Protein AF-A0A8B5X5R6-F1 (afdb_monomer_lite)

Structure (mmCIF, N/CA/C/O backbone):
data_AF-A0A8B5X5R6-F1
#
_entry.id   AF-A0A8B5X5R6-F1
#
loop_
_atom_site.group_PDB
_atom_site.id
_atom_site.type_symbol
_atom_site.label_atom_id
_atom_site.label_alt_id
_atom_site.label_comp_id
_atom_site.label_asym_id
_atom_site.label_entity_id
_atom_site.label_seq_id
_atom_site.pdbx_PDB_ins_code
_atom_site.Cartn_x
_atom_site.Cartn_y
_atom_site.Cartn_z
_atom_site.occupancy
_atom_site.B_iso_or_equiv
_atom_site.auth_seq_id
_atom_site.auth_comp_id
_atom_site.auth_asym_id
_atom_site.auth_atom_id
_atom_site.pdbx_PDB_model_num
ATOM 1 N N . MET A 1 1 ? -57.703 -5.832 -1.629 1.00 52.12 1 MET A N 1
ATOM 2 C CA . MET A 1 1 ? -56.421 -6.567 -1.568 1.00 52.12 1 MET A CA 1
ATOM 3 C C . MET A 1 1 ? -55.303 -5.565 -1.837 1.00 52.12 1 MET A C 1
ATOM 5 O O . MET A 1 1 ? -55.211 -5.081 -2.955 1.00 52.12 1 MET A O 1
ATOM 9 N N . LYS A 1 2 ? -54.557 -5.136 -0.808 1.00 46.22 2 LYS A N 1
ATOM 10 C CA . LYS A 1 2 ? -53.435 -4.189 -0.952 1.00 46.22 2 LYS A CA 1
ATOM 11 C C . LYS A 1 2 ? -52.142 -4.989 -1.109 1.00 46.22 2 LYS A C 1
ATOM 13 O O . LYS A 1 2 ? -51.839 -5.808 -0.248 1.00 46.22 2 LYS A O 1
ATOM 18 N N . ALA A 1 3 ? -51.416 -4.751 -2.197 1.00 55.62 3 ALA A N 1
ATOM 19 C CA . ALA A 1 3 ? -50.080 -5.289 -2.403 1.00 55.62 3 ALA A CA 1
ATOM 20 C C . ALA A 1 3 ? -49.113 -4.620 -1.415 1.00 55.62 3 ALA A C 1
ATOM 22 O O . ALA A 1 3 ? -48.919 -3.404 -1.445 1.00 55.62 3 ALA A O 1
ATOM 23 N N . VAL A 1 4 ? -48.546 -5.416 -0.512 1.00 60.12 4 VAL A N 1
ATOM 24 C CA . VAL A 1 4 ? -47.404 -5.024 0.313 1.00 60.12 4 VAL A CA 1
ATOM 25 C C . VAL A 1 4 ? -46.171 -5.175 -0.569 1.00 60.12 4 VAL A C 1
ATOM 27 O O . VAL A 1 4 ? -45.787 -6.291 -0.901 1.00 60.12 4 VAL A O 1
ATOM 30 N N . ASN A 1 5 ? -45.583 -4.056 -0.987 1.00 56.25 5 ASN A N 1
ATOM 31 C CA . ASN A 1 5 ? -44.249 -4.042 -1.579 1.00 56.25 5 ASN A CA 1
ATOM 32 C C . ASN A 1 5 ? -43.221 -4.174 -0.446 1.00 56.25 5 ASN A C 1
ATOM 34 O O . ASN A 1 5 ? -43.151 -3.266 0.388 1.00 56.25 5 ASN A O 1
ATOM 38 N N . PRO A 1 6 ? -42.404 -5.239 -0.388 1.00 58.25 6 PRO A N 1
ATOM 39 C CA . PRO A 1 6 ? -41.205 -5.213 0.427 1.00 58.25 6 PRO A CA 1
ATOM 40 C C . PRO A 1 6 ? -40.169 -4.339 -0.288 1.00 58.25 6 PRO A C 1
ATOM 42 O O . PRO A 1 6 ? -39.594 -4.736 -1.299 1.00 58.25 6 PRO A O 1
ATOM 45 N N . SER A 1 7 ? -39.937 -3.131 0.228 1.00 54.44 7 SER A N 1
ATOM 46 C CA . SER A 1 7 ? -38.731 -2.373 -0.112 1.00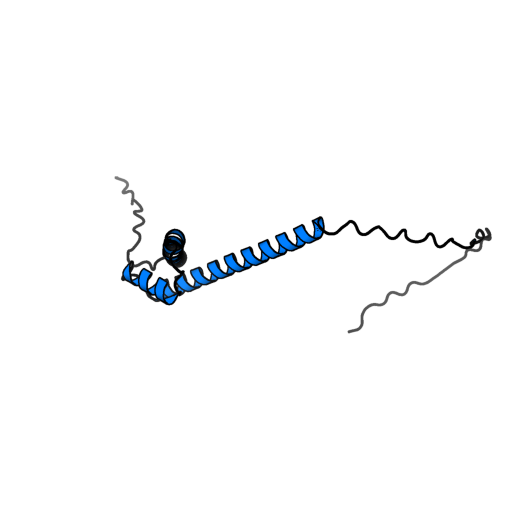 54.44 7 SER A CA 1
ATOM 47 C C . SER A 1 7 ? -37.507 -3.219 0.250 1.00 54.44 7 SER A C 1
ATOM 49 O O . SER A 1 7 ? -37.364 -3.575 1.422 1.00 54.44 7 SER A O 1
ATOM 51 N N . PRO A 1 8 ? -36.590 -3.514 -0.688 1.00 52.44 8 PRO A N 1
ATOM 52 C CA . PRO A 1 8 ? -35.297 -4.070 -0.347 1.00 52.44 8 PRO A CA 1
ATOM 53 C C . PRO A 1 8 ? -34.438 -2.919 0.179 1.00 52.44 8 PRO A C 1
ATOM 55 O O . PRO A 1 8 ? -33.610 -2.350 -0.528 1.00 52.44 8 PRO A O 1
ATOM 58 N N . SER A 1 9 ? -34.640 -2.548 1.442 1.00 50.19 9 SER A N 1
ATOM 59 C CA . SER A 1 9 ? -33.567 -1.925 2.203 1.00 50.19 9 SER A CA 1
ATOM 60 C C . SER A 1 9 ? -32.485 -2.992 2.329 1.00 50.19 9 SER A C 1
ATOM 62 O O . SER A 1 9 ? -32.535 -3.827 3.234 1.00 50.19 9 SER A O 1
ATOM 64 N N . ALA A 1 10 ? -31.560 -3.017 1.368 1.00 55.59 10 ALA A N 1
ATOM 65 C CA . ALA A 1 10 ? -30.287 -3.708 1.474 1.00 55.59 10 ALA A CA 1
ATOM 66 C C . ALA A 1 10 ? -29.530 -3.060 2.639 1.00 55.59 10 ALA A C 1
ATOM 68 O O . ALA A 1 10 ? -28.698 -2.172 2.467 1.00 55.59 10 ALA A O 1
ATOM 69 N N . GLY A 1 11 ? -29.936 -3.431 3.851 1.00 45.47 11 GLY A N 1
ATOM 70 C CA . GLY A 1 11 ? -29.251 -3.089 5.071 1.00 45.47 11 GLY A CA 1
ATOM 71 C C . GLY A 1 11 ? -27.904 -3.765 4.987 1.00 45.47 11 GLY A C 1
ATOM 72 O O . GLY A 1 11 ? -27.823 -4.984 5.120 1.00 45.47 11 GLY A O 1
ATOM 73 N N . TYR A 1 12 ? -26.868 -2.972 4.732 1.00 49.03 12 TYR A N 1
ATOM 74 C CA . TYR A 1 12 ? -25.514 -3.342 5.104 1.00 49.03 12 TYR A CA 1
ATOM 75 C C . TYR A 1 12 ? -25.580 -3.738 6.578 1.00 49.03 12 TYR A C 1
ATOM 77 O O . TYR A 1 12 ? -25.819 -2.887 7.441 1.00 49.03 12 TYR A O 1
ATOM 85 N N . ARG A 1 13 ? -25.487 -5.039 6.865 1.00 56.41 13 ARG A N 1
ATOM 86 C CA . ARG A 1 13 ? -25.419 -5.499 8.244 1.00 56.41 13 ARG A CA 1
ATOM 87 C C . ARG A 1 13 ? -24.081 -5.015 8.772 1.00 56.41 13 ARG A C 1
ATOM 89 O O . ARG A 1 13 ? -23.048 -5.225 8.147 1.00 56.41 13 ARG A O 1
ATOM 96 N N . PHE A 1 14 ? -24.112 -4.345 9.915 1.00 55.09 14 PHE A N 1
ATOM 97 C CA . PHE A 1 14 ? -22.906 -3.882 10.602 1.00 55.09 14 PHE A CA 1
ATOM 98 C C . PHE A 1 14 ? -21.959 -5.047 10.962 1.00 55.09 14 PHE A C 1
ATOM 100 O O . PHE A 1 14 ? -20.789 -4.817 11.248 1.00 55.09 14 PHE A O 1
ATOM 107 N N . ASP A 1 15 ? -22.471 -6.280 10.901 1.00 61.06 15 ASP A N 1
ATOM 108 C CA . ASP A 1 15 ? -21.760 -7.533 11.149 1.00 61.06 15 ASP A CA 1
ATOM 109 C C . ASP A 1 15 ? -21.023 -8.097 9.924 1.00 61.06 15 ASP A C 1
ATOM 111 O O . ASP A 1 15 ? -20.275 -9.067 10.062 1.00 61.06 15 ASP A O 1
ATOM 115 N N . ASP A 1 16 ? -21.218 -7.537 8.724 1.00 71.25 16 ASP A N 1
ATOM 116 C CA . ASP A 1 16 ? -20.496 -8.024 7.552 1.00 71.25 16 ASP A CA 1
ATOM 117 C C . ASP A 1 16 ? -19.021 -7.594 7.638 1.00 71.25 16 ASP A C 1
ATOM 119 O O . ASP A 1 16 ? -18.725 -6.401 7.786 1.00 71.25 16 ASP A O 1
ATOM 123 N N . PRO A 1 17 ? -18.065 -8.540 7.546 1.00 72.19 17 PRO A N 1
ATOM 124 C CA . PRO A 1 17 ? -16.652 -8.202 7.595 1.00 72.19 17 PRO A CA 1
ATOM 125 C C . PRO A 1 17 ? -16.315 -7.242 6.444 1.00 72.19 17 PRO A C 1
ATOM 127 O O . PRO A 1 17 ? -16.804 -7.432 5.325 1.00 72.19 17 PRO A O 1
ATOM 130 N N . PRO A 1 18 ? -15.474 -6.217 6.681 1.00 82.31 18 PRO A N 1
ATOM 131 C CA . PRO A 1 18 ? -15.144 -5.254 5.645 1.00 82.31 18 PRO A CA 1
ATOM 132 C C . PRO A 1 18 ? -14.477 -5.967 4.465 1.00 82.31 18 PRO A C 1
ATOM 134 O O . PRO A 1 18 ? -13.640 -6.854 4.653 1.00 82.31 18 PRO A O 1
ATOM 137 N N . ASP A 1 19 ? -14.854 -5.564 3.248 1.00 89.31 19 ASP A N 1
ATOM 138 C CA . ASP A 1 19 ? -14.239 -6.060 2.016 1.00 89.31 19 ASP A CA 1
ATOM 139 C C . ASP A 1 19 ? -12.710 -5.879 2.109 1.00 89.31 19 ASP A C 1
ATOM 141 O O . ASP A 1 19 ? -12.249 -4.749 2.317 1.00 89.31 19 ASP A O 1
ATOM 145 N N . PRO A 1 20 ? -11.902 -6.944 1.941 1.00 90.44 20 PRO A N 1
ATOM 146 C CA . PRO A 1 20 ? -10.445 -6.843 1.934 1.00 90.44 20 PRO A CA 1
ATOM 147 C C . PRO A 1 20 ? -9.908 -5.766 0.982 1.00 90.44 20 PRO A C 1
ATOM 149 O O . PRO A 1 20 ? -8.891 -5.138 1.273 1.00 90.44 20 PRO A O 1
ATOM 152 N N . LYS A 1 21 ? -10.601 -5.498 -0.132 1.00 92.38 21 LYS A N 1
ATOM 153 C CA . LYS A 1 21 ? -10.229 -4.423 -1.062 1.00 92.38 21 LYS A CA 1
ATOM 154 C C . LYS A 1 21 ? -10.388 -3.039 -0.444 1.00 92.38 21 LYS A C 1
ATOM 156 O O . LYS A 1 21 ? -9.561 -2.169 -0.697 1.00 92.38 21 LYS A O 1
ATOM 161 N N . ARG A 1 22 ? -11.419 -2.837 0.382 1.00 93.12 22 ARG A N 1
ATOM 162 C CA . ARG A 1 22 ? -11.633 -1.581 1.109 1.00 93.12 22 ARG A CA 1
ATOM 163 C C . ARG A 1 22 ? -10.534 -1.358 2.138 1.00 93.12 22 ARG A C 1
ATOM 165 O O . ARG A 1 22 ? -9.970 -0.276 2.191 1.00 93.12 22 ARG A O 1
ATOM 172 N N . VAL A 1 23 ? -10.189 -2.393 2.901 1.00 94.62 23 VAL A N 1
ATOM 173 C CA . VAL A 1 23 ? -9.068 -2.335 3.849 1.00 94.62 23 VAL A CA 1
ATOM 174 C C . VAL A 1 23 ? -7.768 -1.963 3.124 1.00 94.62 23 VAL A C 1
ATOM 176 O O . VAL A 1 23 ? -7.045 -1.073 3.565 1.00 94.62 23 VAL A O 1
ATOM 179 N N . ALA A 1 24 ? -7.481 -2.612 1.990 1.00 95.88 24 ALA A N 1
ATOM 180 C CA . ALA A 1 24 ? -6.292 -2.325 1.192 1.00 95.88 24 ALA A CA 1
ATOM 181 C C . ALA A 1 24 ? -6.273 -0.888 0.645 1.00 95.88 24 ALA A C 1
ATOM 183 O O . ALA A 1 24 ? -5.223 -0.247 0.624 1.00 95.88 24 ALA A O 1
ATOM 184 N N . TYR A 1 25 ? -7.432 -0.383 0.220 1.00 95.44 25 TYR A N 1
ATOM 185 C CA . TYR A 1 25 ? -7.593 0.993 -0.233 1.00 95.44 25 TYR A CA 1
ATOM 186 C C . TYR A 1 25 ? -7.343 2.000 0.895 1.00 95.44 25 TYR A C 1
ATOM 188 O O . TYR A 1 25 ? -6.577 2.940 0.705 1.00 95.44 25 TYR A O 1
ATOM 196 N N . ASP A 1 26 ? -7.900 1.770 2.084 1.00 95.81 26 ASP A N 1
ATOM 197 C CA . ASP A 1 26 ? -7.704 2.663 3.228 1.00 95.81 26 ASP A CA 1
ATOM 198 C C . ASP A 1 26 ? -6.226 2.700 3.667 1.00 95.81 26 ASP A C 1
ATOM 200 O O . ASP A 1 26 ? -5.696 3.773 3.960 1.00 95.81 26 ASP A O 1
ATOM 204 N N . LEU A 1 27 ? -5.522 1.558 3.634 1.00 96.25 27 LEU A N 1
ATOM 205 C CA . LEU A 1 27 ? -4.067 1.503 3.856 1.00 96.25 27 LEU A CA 1
ATOM 206 C C . LEU A 1 27 ? -3.295 2.327 2.817 1.00 96.25 27 LEU A C 1
ATOM 208 O O . LEU A 1 27 ? -2.373 3.066 3.171 1.00 96.25 27 LEU A O 1
ATOM 212 N N . TRP A 1 28 ? -3.686 2.232 1.543 1.00 95.44 28 TRP A N 1
ATOM 213 C CA . TRP A 1 28 ? -3.091 3.033 0.477 1.00 95.44 28 TRP A CA 1
ATOM 214 C C . TRP A 1 28 ? -3.332 4.530 0.690 1.00 95.44 28 TRP A C 1
ATOM 216 O O . TRP A 1 28 ? -2.383 5.300 0.581 1.00 95.44 28 TRP A O 1
ATOM 226 N N . CYS A 1 29 ? -4.545 4.942 1.072 1.00 95.31 29 CYS A N 1
ATOM 227 C CA . CYS A 1 29 ? -4.855 6.339 1.380 1.00 95.31 29 CYS A CA 1
ATOM 228 C C . CYS A 1 29 ? -3.978 6.887 2.510 1.00 95.31 29 CYS A C 1
ATOM 230 O O . CYS A 1 29 ? -3.385 7.949 2.346 1.00 95.31 29 CYS A O 1
ATOM 232 N N . ILE A 1 30 ? -3.822 6.149 3.617 1.00 95.00 30 ILE A N 1
ATOM 233 C CA . ILE A 1 30 ? -2.937 6.563 4.722 1.00 95.00 30 ILE A CA 1
ATOM 234 C C . ILE A 1 30 ? -1.512 6.791 4.205 1.00 95.00 30 ILE A C 1
ATOM 236 O O . ILE A 1 30 ? -0.873 7.796 4.523 1.00 95.00 30 ILE A O 1
ATOM 240 N N . GLN A 1 31 ? -0.999 5.874 3.386 1.00 94.44 31 GLN A N 1
ATOM 241 C CA . GLN A 1 31 ? 0.348 5.995 2.842 1.00 94.44 31 GLN A CA 1
ATOM 242 C C . GLN A 1 31 ? 0.479 7.136 1.817 1.00 94.44 31 GLN A C 1
ATOM 244 O O . GLN A 1 31 ? 1.509 7.818 1.789 1.00 94.44 31 GLN A O 1
ATOM 249 N N . GLU A 1 32 ? -0.548 7.373 1.002 1.00 94.56 32 GLU A N 1
ATOM 250 C CA . GLU A 1 32 ? -0.592 8.459 0.021 1.00 94.56 32 GLU A CA 1
ATOM 251 C C . GLU A 1 32 ? -0.647 9.829 0.696 1.00 94.56 32 GLU A C 1
ATOM 253 O O . GLU A 1 32 ? 0.126 10.714 0.334 1.00 94.56 32 GLU A O 1
ATOM 258 N N . ASP A 1 33 ? -1.462 9.987 1.740 1.00 94.69 33 ASP A N 1
ATOM 259 C CA . ASP A 1 33 ? -1.548 11.221 2.526 1.00 94.69 33 ASP A CA 1
ATOM 260 C C . ASP A 1 33 ? -0.172 11.620 3.072 1.00 94.69 33 ASP A C 1
ATOM 262 O O . ASP A 1 33 ? 0.235 12.785 3.019 1.00 94.69 33 ASP A O 1
ATOM 266 N N . ARG A 1 34 ? 0.604 10.638 3.548 1.00 93.44 34 ARG A N 1
ATOM 267 C CA . ARG A 1 34 ? 1.977 10.873 4.017 1.00 93.44 34 ARG A CA 1
ATOM 268 C C . ARG A 1 34 ? 2.904 11.301 2.890 1.00 93.44 34 ARG A C 1
ATOM 270 O O . ARG A 1 34 ? 3.702 12.217 3.093 1.00 93.44 34 ARG A O 1
ATOM 277 N N . ARG A 1 35 ? 2.796 10.662 1.723 1.00 92.94 35 ARG A N 1
ATOM 278 C CA . ARG A 1 35 ? 3.581 11.013 0.534 1.00 92.94 35 ARG A CA 1
ATOM 279 C C . ARG A 1 35 ? 3.293 12.449 0.102 1.00 92.94 35 ARG A C 1
ATOM 281 O O . ARG A 1 35 ? 4.232 13.216 -0.096 1.00 92.94 35 ARG A O 1
ATOM 288 N N . MET A 1 36 ? 2.017 12.824 0.037 1.00 95.00 36 MET A N 1
ATOM 289 C CA . MET A 1 36 ? 1.574 14.178 -0.304 1.00 95.00 36 MET A CA 1
ATOM 290 C C . MET A 1 36 ? 2.019 15.212 0.736 1.00 95.00 36 MET A C 1
ATOM 292 O O . MET A 1 36 ? 2.357 16.338 0.382 1.00 95.00 36 MET A O 1
ATOM 296 N N . ALA A 1 37 ? 2.106 14.820 2.008 1.00 94.69 37 ALA A N 1
ATOM 297 C CA . ALA A 1 37 ? 2.643 15.652 3.082 1.00 94.69 37 ALA A CA 1
ATOM 298 C C . ALA A 1 37 ? 4.187 15.707 3.134 1.00 94.69 37 ALA A C 1
ATOM 300 O O . ALA A 1 37 ? 4.736 16.286 4.073 1.00 94.69 37 ALA A O 1
ATOM 301 N N . GLY A 1 38 ? 4.902 15.075 2.192 1.00 93.56 38 GLY A N 1
ATOM 302 C CA . GLY A 1 38 ? 6.370 15.019 2.178 1.00 93.56 38 GLY A CA 1
ATOM 303 C C . GLY A 1 38 ? 6.976 14.247 3.356 1.00 93.56 38 GLY A C 1
ATOM 304 O O . GLY A 1 38 ? 8.148 14.424 3.687 1.00 93.56 38 GLY A O 1
ATOM 305 N N . ARG A 1 39 ? 6.180 13.410 4.028 1.00 94.19 39 ARG A N 1
ATOM 306 C CA . ARG A 1 39 ? 6.616 12.614 5.178 1.00 94.19 39 ARG A CA 1
ATOM 307 C C . ARG A 1 39 ? 7.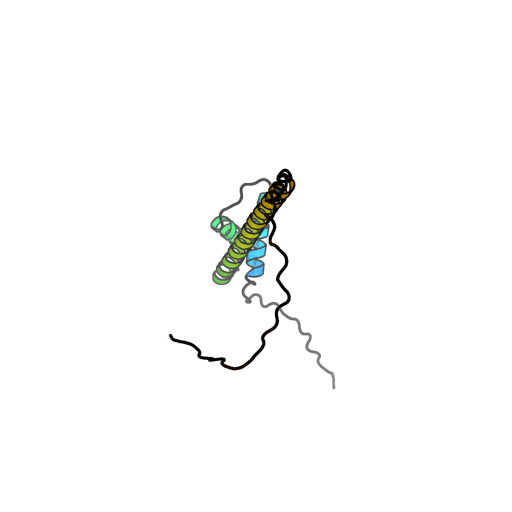193 11.279 4.710 1.00 94.19 39 ARG A C 1
ATOM 309 O O . ARG A 1 39 ? 6.763 10.749 3.685 1.00 94.19 39 ARG A O 1
ATOM 316 N N . PRO A 1 40 ? 8.117 10.680 5.481 1.00 90.62 40 PRO A N 1
ATOM 317 C CA . PRO A 1 40 ? 8.594 9.341 5.179 1.00 90.62 40 PRO A CA 1
ATOM 318 C C . PRO A 1 40 ? 7.434 8.336 5.196 1.00 90.62 40 PRO A C 1
ATOM 320 O O . PRO A 1 40 ? 6.533 8.405 6.052 1.00 90.62 40 PRO A O 1
ATOM 323 N N . LEU A 1 41 ? 7.487 7.405 4.239 1.00 90.94 41 LEU A N 1
ATOM 324 C CA . LEU A 1 41 ? 6.593 6.254 4.173 1.00 90.94 41 LEU A CA 1
ATOM 325 C C . LEU A 1 41 ? 6.787 5.389 5.422 1.00 90.94 41 LEU A C 1
ATOM 327 O O . LEU A 1 41 ? 7.883 5.313 5.980 1.00 90.94 41 LEU A O 1
ATOM 331 N N . GLN A 1 42 ? 5.706 4.770 5.877 1.00 91.62 42 GLN A N 1
ATOM 332 C CA . GLN A 1 42 ? 5.701 3.943 7.077 1.00 91.62 42 GLN A CA 1
ATOM 333 C C . GLN A 1 42 ? 5.799 2.460 6.740 1.00 91.62 42 GLN A C 1
ATOM 335 O O . GLN A 1 42 ? 5.494 2.043 5.624 1.00 91.62 42 GLN A O 1
ATOM 340 N N . SER A 1 43 ? 6.222 1.671 7.729 1.00 94.31 43 SER A N 1
ATOM 341 C CA . SER A 1 43 ? 6.141 0.217 7.642 1.00 94.31 43 SER A CA 1
ATOM 342 C C . SER A 1 43 ? 4.682 -0.242 7.663 1.00 94.31 43 SER A C 1
ATOM 344 O O . SER A 1 43 ? 3.798 0.461 8.163 1.00 94.31 43 SER A O 1
ATOM 346 N N . THR A 1 44 ? 4.430 -1.444 7.152 1.00 95.12 44 THR A N 1
ATOM 347 C CA . THR A 1 44 ? 3.088 -2.034 7.116 1.00 95.12 44 THR A CA 1
ATOM 348 C C . THR A 1 44 ? 2.470 -2.126 8.511 1.00 95.12 44 THR A C 1
ATOM 350 O O . THR A 1 44 ? 1.294 -1.828 8.676 1.00 95.12 44 THR A O 1
ATOM 353 N N . GLU A 1 45 ? 3.254 -2.455 9.538 1.00 95.94 45 GLU A N 1
ATOM 354 C CA . GLU A 1 45 ? 2.784 -2.562 10.926 1.00 95.94 45 GLU A CA 1
ATOM 355 C C . GLU A 1 45 ? 2.278 -1.217 11.457 1.00 95.94 45 GLU A C 1
ATOM 357 O O . GLU A 1 45 ? 1.265 -1.150 12.150 1.00 95.94 45 GLU A O 1
ATOM 362 N N . MET A 1 46 ? 2.966 -0.130 11.103 1.00 96.19 46 MET A N 1
ATOM 363 C CA . MET A 1 46 ? 2.579 1.225 11.492 1.00 96.19 46 MET A CA 1
ATOM 364 C C . MET A 1 46 ? 1.294 1.667 10.791 1.00 96.19 46 MET A C 1
ATOM 366 O O . MET A 1 46 ? 0.431 2.256 11.437 1.00 96.19 46 MET A O 1
ATOM 370 N N . LEU A 1 47 ? 1.141 1.333 9.506 1.00 95.31 47 LEU A N 1
ATOM 371 C CA . LEU A 1 47 ? -0.086 1.598 8.750 1.00 95.31 47 LEU A CA 1
ATOM 372 C C . LEU A 1 47 ? -1.269 0.803 9.310 1.00 95.31 47 LEU A C 1
ATOM 374 O O . LEU A 1 47 ? -2.358 1.347 9.461 1.00 95.31 47 LEU A O 1
ATOM 378 N N . VAL A 1 48 ? -1.052 -0.465 9.673 1.00 96.44 48 VAL A N 1
ATOM 379 C CA . VAL A 1 48 ? -2.069 -1.304 10.320 1.00 96.44 48 VAL A CA 1
ATOM 380 C C . VAL A 1 48 ? -2.464 -0.731 11.675 1.00 96.44 48 VAL A C 1
ATOM 382 O O . VAL A 1 48 ? -3.652 -0.676 11.984 1.00 96.44 48 VAL A O 1
ATOM 385 N N . ARG A 1 49 ? -1.501 -0.258 12.474 1.00 96.69 49 ARG A N 1
ATOM 386 C CA . ARG A 1 49 ? -1.799 0.393 13.754 1.00 96.69 49 ARG A CA 1
ATOM 387 C C . ARG A 1 49 ? -2.629 1.662 13.565 1.00 96.69 49 ARG A C 1
ATOM 389 O O . ARG A 1 49 ? -3.627 1.837 14.250 1.00 96.69 49 ARG A O 1
ATOM 396 N N . GLU A 1 50 ? -2.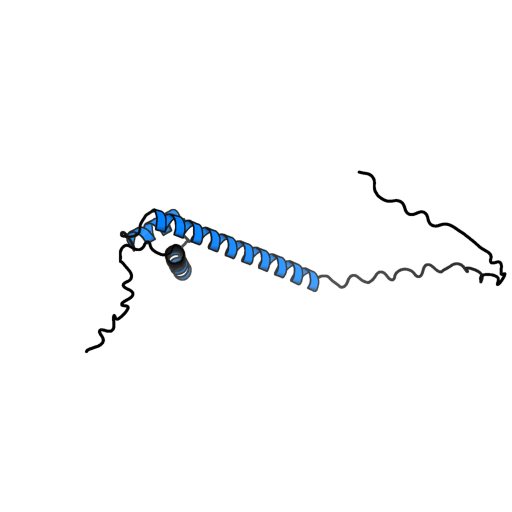265 2.508 12.607 1.00 96.19 50 GLU A N 1
ATOM 397 C CA . GLU A 1 50 ? -3.027 3.722 12.301 1.00 96.19 50 GLU A CA 1
ATOM 398 C C . GLU A 1 50 ? -4.436 3.392 11.776 1.00 96.19 50 GLU A C 1
ATOM 400 O O . GLU A 1 50 ? -5.419 4.020 12.168 1.00 96.19 50 GLU A O 1
ATOM 405 N N . LEU A 1 51 ? -4.571 2.355 10.947 1.00 95.38 51 LEU A N 1
ATOM 406 C CA . LEU A 1 51 ? -5.872 1.869 10.497 1.00 95.38 51 LEU A CA 1
ATOM 407 C C . LEU A 1 51 ? -6.723 1.362 11.670 1.00 95.38 51 LEU A C 1
ATOM 409 O O . LEU A 1 51 ? -7.915 1.652 11.727 1.00 95.38 51 LEU A O 1
ATOM 413 N N . ARG A 1 52 ? -6.117 0.642 12.619 1.00 95.12 52 ARG A N 1
ATOM 414 C CA . ARG A 1 52 ? -6.770 0.146 13.839 1.00 95.12 52 ARG A CA 1
ATOM 415 C C . ARG A 1 52 ? -7.272 1.268 14.736 1.00 95.12 52 ARG A C 1
ATOM 417 O O . ARG A 1 52 ? -8.363 1.153 15.282 1.00 95.12 52 ARG A O 1
ATOM 424 N N . GLU A 1 53 ? -6.505 2.345 14.862 1.00 95.62 53 GLU A N 1
ATOM 425 C CA . GLU A 1 53 ? -6.922 3.542 15.598 1.00 95.62 53 GLU A CA 1
ATOM 426 C C . GLU A 1 53 ? -8.141 4.208 14.937 1.00 95.62 53 GLU A C 1
ATOM 428 O O . GLU A 1 53 ? -9.045 4.670 15.631 1.00 95.62 53 GLU A O 1
ATOM 433 N N . ARG A 1 54 ? -8.204 4.214 13.597 1.00 93.56 54 ARG A N 1
ATOM 434 C CA . ARG A 1 54 ? -9.326 4.783 12.828 1.00 93.56 54 ARG A CA 1
ATOM 435 C C . ARG A 1 54 ? -10.557 3.868 12.770 1.00 93.56 54 ARG A C 1
ATOM 437 O O . ARG A 1 54 ? -11.674 4.370 12.686 1.00 93.56 54 ARG A O 1
ATOM 444 N N . GLN A 1 55 ? -10.360 2.550 12.763 1.00 92.12 55 GLN A N 1
ATOM 445 C CA . GLN A 1 55 ? -11.402 1.529 12.594 1.00 92.12 55 GLN A CA 1
ATOM 446 C C . GLN A 1 55 ? -11.259 0.410 13.646 1.00 92.12 55 GLN A C 1
ATOM 448 O O . GLN A 1 55 ? -10.968 -0.743 13.304 1.00 92.12 55 GLN A O 1
ATOM 453 N N . PRO A 1 56 ? -11.462 0.711 14.942 1.00 92.69 56 PRO A N 1
ATOM 454 C CA . PRO A 1 56 ? -11.268 -0.263 16.018 1.00 92.69 56 PRO A CA 1
ATOM 455 C C . PRO A 1 56 ? -12.222 -1.462 15.930 1.00 92.69 56 PRO A C 1
ATOM 457 O O . PRO A 1 56 ? -11.895 -2.550 16.393 1.00 92.69 56 PRO A O 1
ATOM 460 N N . GLN A 1 57 ? -13.386 -1.281 15.305 1.00 91.69 57 GLN A N 1
ATOM 461 C CA . GLN A 1 57 ? -14.431 -2.292 15.172 1.00 91.69 57 GLN A CA 1
ATOM 462 C C . GLN A 1 57 ? -14.161 -3.344 14.083 1.00 91.69 57 GLN A C 1
ATOM 464 O O . GLN A 1 57 ? -14.953 -4.270 13.922 1.00 91.69 57 GLN A O 1
ATOM 469 N N . TRP A 1 58 ? -13.084 -3.219 13.301 1.00 90.19 58 TRP A N 1
ATOM 470 C CA . TRP A 1 58 ? -12.805 -4.165 12.218 1.00 90.19 58 TRP A CA 1
ATOM 471 C C . TRP A 1 58 ? -12.221 -5.496 12.726 1.00 90.19 58 TRP A C 1
ATOM 473 O O . TRP A 1 58 ? -11.303 -5.491 13.549 1.00 90.19 58 TRP A O 1
ATOM 483 N N . PRO A 1 59 ? -12.686 -6.655 12.219 1.00 91.81 59 PRO A N 1
ATOM 484 C CA . PRO A 1 59 ? -12.121 -7.957 12.577 1.00 91.81 59 PRO A CA 1
ATOM 485 C C . PRO A 1 59 ? -10.652 -8.108 12.150 1.00 91.81 59 PRO A C 1
ATOM 487 O O . PRO A 1 59 ? -10.268 -7.658 11.068 1.00 91.81 59 PRO A O 1
ATOM 490 N N . GLU A 1 60 ? -9.848 -8.817 12.952 1.00 92.06 60 GLU A N 1
ATOM 491 C CA . GLU A 1 60 ? -8.440 -9.136 12.633 1.00 92.06 60 GLU A CA 1
ATOM 492 C C . GLU A 1 60 ? -8.279 -9.861 11.306 1.00 92.06 60 GLU A C 1
ATOM 494 O O . GLU A 1 60 ? -7.488 -9.441 10.465 1.00 92.06 60 GLU A O 1
ATOM 499 N N . ASP A 1 61 ? -9.121 -10.854 11.040 1.00 92.38 61 ASP A N 1
ATOM 500 C CA . ASP A 1 61 ? -9.067 -11.598 9.783 1.00 92.38 61 ASP A CA 1
ATOM 501 C C . ASP A 1 61 ? -9.347 -10.717 8.559 1.00 92.38 61 ASP A C 1
ATOM 503 O O . ASP A 1 61 ? -8.848 -10.972 7.460 1.00 92.38 61 ASP A O 1
ATOM 507 N N . ALA A 1 62 ? -10.170 -9.677 8.710 1.00 91.88 62 ALA A N 1
ATOM 508 C CA . ALA A 1 62 ? -10.442 -8.747 7.622 1.00 91.88 62 ALA A CA 1
ATOM 509 C C . ALA A 1 62 ? -9.242 -7.824 7.374 1.00 91.88 62 ALA A C 1
ATOM 511 O O . ALA A 1 62 ? -8.860 -7.619 6.220 1.00 91.88 62 ALA A O 1
ATOM 512 N N . ILE A 1 63 ? -8.595 -7.355 8.444 1.00 94.31 63 ILE A N 1
ATOM 513 C CA . ILE A 1 63 ? -7.373 -6.553 8.351 1.00 94.31 63 ILE A CA 1
ATOM 514 C C . ILE A 1 63 ? -6.228 -7.367 7.753 1.00 94.31 63 ILE A C 1
ATOM 516 O O . ILE A 1 63 ? -5.620 -6.920 6.786 1.00 94.31 63 ILE A O 1
ATOM 520 N N . HIS A 1 64 ? -5.999 -8.596 8.215 1.00 95.25 64 HIS A N 1
ATOM 521 C CA . HIS A 1 64 ? -4.980 -9.490 7.661 1.00 95.25 64 HIS A CA 1
ATOM 522 C C . HIS A 1 64 ? -5.180 -9.747 6.159 1.00 95.25 64 HIS A C 1
ATOM 524 O O . HIS A 1 64 ? -4.241 -9.615 5.369 1.00 95.25 64 HIS A O 1
ATOM 530 N N . ARG A 1 65 ? -6.413 -10.063 5.733 1.00 95.44 65 ARG A N 1
ATOM 531 C CA . ARG A 1 65 ? -6.730 -10.255 4.305 1.00 95.44 65 ARG A CA 1
ATOM 532 C C . ARG A 1 65 ? -6.537 -8.974 3.496 1.00 95.44 65 ARG A C 1
ATOM 534 O O . ARG A 1 65 ? -6.025 -9.027 2.380 1.00 95.44 65 ARG A O 1
ATOM 541 N N . GLY A 1 66 ? -6.917 -7.829 4.053 1.00 96.12 66 GLY A N 1
ATOM 542 C CA . GLY A 1 66 ? -6.713 -6.532 3.420 1.00 96.12 66 GLY A CA 1
ATOM 543 C C . GLY A 1 66 ? -5.244 -6.153 3.271 1.00 96.12 66 GLY A C 1
ATOM 544 O O . GLY A 1 66 ? -4.836 -5.703 2.205 1.00 96.12 66 GLY A O 1
ATOM 545 N N . VAL A 1 67 ? -4.424 -6.412 4.291 1.00 97.06 67 VAL A N 1
ATOM 546 C CA . VAL A 1 67 ? -2.968 -6.216 4.240 1.00 97.06 67 VAL A CA 1
ATOM 547 C C . VAL A 1 67 ? -2.347 -7.084 3.149 1.00 97.06 67 VAL A C 1
ATOM 549 O O . VAL A 1 67 ? -1.538 -6.592 2.365 1.00 97.06 67 VAL A O 1
ATOM 552 N N . ALA A 1 68 ? -2.757 -8.350 3.033 1.00 97.06 68 ALA A N 1
ATOM 553 C CA . ALA A 1 68 ? -2.282 -9.220 1.959 1.00 97.06 68 ALA A CA 1
ATOM 554 C C . ALA A 1 68 ? -2.623 -8.652 0.567 1.00 97.06 68 ALA A C 1
ATOM 556 O O . ALA A 1 68 ? -1.763 -8.618 -0.314 1.00 97.06 68 ALA A O 1
ATOM 557 N N . HIS A 1 69 ? -3.847 -8.144 0.379 1.00 96.06 69 HIS A N 1
ATOM 558 C CA . HIS A 1 69 ? -4.249 -7.473 -0.861 1.00 96.06 69 HIS A CA 1
ATOM 559 C C . HIS A 1 69 ? -3.443 -6.202 -1.138 1.00 96.06 69 HIS A C 1
ATOM 561 O O . HIS A 1 69 ? -3.005 -5.992 -2.270 1.00 96.06 69 HIS A O 1
ATOM 567 N N . PHE A 1 70 ? -3.228 -5.378 -0.115 1.00 96.31 70 PHE A N 1
ATOM 568 C CA . PHE A 1 70 ? -2.428 -4.163 -0.200 1.00 96.31 70 PHE A CA 1
ATOM 569 C C . PHE A 1 70 ? -0.995 -4.464 -0.660 1.00 96.31 70 PHE A C 1
ATOM 571 O O . PHE A 1 70 ? -0.517 -3.873 -1.627 1.00 96.31 70 PHE A O 1
ATOM 578 N N . LEU A 1 71 ? -0.332 -5.439 -0.034 1.00 96.06 71 LEU A N 1
ATOM 579 C CA . LEU A 1 71 ? 1.032 -5.832 -0.392 1.00 96.06 71 LEU A CA 1
ATOM 580 C C . LEU A 1 71 ? 1.113 -6.418 -1.804 1.00 96.06 71 LEU A C 1
ATOM 582 O O . LEU A 1 71 ? 2.018 -6.069 -2.562 1.00 96.06 71 LEU A O 1
ATOM 586 N N . ALA A 1 72 ? 0.158 -7.272 -2.181 1.00 96.06 72 ALA A N 1
ATOM 587 C CA . ALA A 1 72 ? 0.096 -7.826 -3.530 1.00 96.06 72 ALA A CA 1
ATOM 588 C C . ALA A 1 72 ? -0.046 -6.720 -4.587 1.00 96.06 72 ALA A C 1
ATOM 590 O O . ALA A 1 72 ? 0.633 -6.755 -5.615 1.00 96.06 72 ALA A O 1
ATOM 591 N N . TRP A 1 73 ? -0.884 -5.715 -4.319 1.00 93.88 73 TRP A N 1
ATOM 592 C CA . TRP A 1 73 ? -1.064 -4.581 -5.217 1.00 93.88 73 TRP A CA 1
ATOM 593 C C . TRP A 1 73 ? 0.199 -3.716 -5.317 1.00 93.88 73 TRP A C 1
ATOM 595 O O . TRP A 1 73 ? 0.643 -3.430 -6.428 1.00 93.88 73 TRP A O 1
ATOM 605 N N . MET A 1 74 ? 0.833 -3.382 -4.188 1.00 93.06 74 MET A N 1
ATOM 606 C CA . MET A 1 74 ? 2.082 -2.607 -4.161 1.00 93.06 74 MET A CA 1
ATOM 607 C C . MET A 1 74 ? 3.231 -3.311 -4.894 1.00 93.06 74 MET A C 1
ATOM 609 O O . MET A 1 74 ? 3.998 -2.670 -5.612 1.00 93.06 74 MET A O 1
ATOM 613 N N . LEU A 1 75 ? 3.347 -4.635 -4.753 1.00 93.69 75 LEU A N 1
ATOM 614 C CA . LEU A 1 75 ? 4.344 -5.424 -5.481 1.00 93.69 75 LEU A CA 1
ATOM 615 C C . LEU A 1 75 ? 4.077 -5.430 -6.987 1.00 93.69 75 LEU A C 1
ATOM 617 O O . LEU A 1 75 ? 5.013 -5.274 -7.773 1.00 93.69 75 LEU A O 1
ATOM 621 N N . ALA A 1 76 ? 2.816 -5.588 -7.394 1.00 93.25 76 ALA A N 1
ATOM 622 C CA . ALA A 1 76 ? 2.433 -5.554 -8.801 1.00 93.25 76 ALA A CA 1
ATOM 623 C C . ALA A 1 76 ? 2.719 -4.182 -9.434 1.00 93.25 76 ALA A C 1
ATOM 625 O O . ALA A 1 76 ? 3.287 -4.122 -10.526 1.00 93.25 76 ALA A O 1
ATOM 626 N N . ASP A 1 77 ? 2.388 -3.095 -8.733 1.00 90.75 77 ASP A N 1
ATOM 627 C CA . ASP A 1 77 ? 2.676 -1.726 -9.169 1.00 90.75 77 ASP A CA 1
ATOM 628 C C . ASP A 1 77 ? 4.187 -1.490 -9.316 1.00 90.75 77 ASP A C 1
ATOM 630 O O . ASP A 1 77 ? 4.665 -1.036 -10.360 1.00 90.75 77 ASP A O 1
ATOM 634 N N . HIS A 1 78 ? 4.976 -1.914 -8.323 1.00 89.12 78 HIS A N 1
ATOM 635 C CA . HIS A 1 78 ? 6.425 -1.761 -8.373 1.00 89.12 78 HIS A CA 1
ATOM 636 C C . HIS A 1 78 ? 7.064 -2.570 -9.511 1.00 89.12 78 HIS A C 1
ATOM 638 O O . HIS A 1 78 ? 7.910 -2.056 -10.250 1.00 89.12 78 HIS A O 1
ATOM 644 N N . ALA A 1 79 ? 6.626 -3.817 -9.708 1.00 93.00 79 ALA A N 1
ATOM 645 C CA . ALA A 1 79 ? 7.080 -4.655 -10.812 1.00 93.00 79 ALA A CA 1
ATOM 646 C C . ALA A 1 79 ? 6.733 -4.035 -12.175 1.00 93.00 79 ALA A C 1
ATOM 648 O O . ALA A 1 79 ? 7.575 -4.014 -13.079 1.00 93.00 79 ALA A O 1
ATOM 649 N N . ALA A 1 80 ? 5.528 -3.473 -12.317 1.00 91.12 80 ALA A N 1
ATOM 650 C CA . ALA A 1 80 ? 5.111 -2.769 -13.525 1.00 91.12 80 ALA A CA 1
ATOM 651 C C . ALA A 1 80 ? 5.982 -1.531 -13.789 1.00 91.12 80 ALA A C 1
ATOM 653 O O . ALA A 1 80 ? 6.419 -1.321 -14.925 1.00 91.12 80 ALA A O 1
ATOM 654 N N . HIS A 1 81 ? 6.305 -0.755 -12.751 1.00 88.81 81 HIS A N 1
ATOM 655 C CA . HIS A 1 81 ? 7.171 0.417 -12.865 1.00 88.81 81 HIS A CA 1
ATOM 656 C C . HIS A 1 81 ? 8.599 0.045 -13.298 1.00 88.81 81 HIS A C 1
ATOM 658 O O . HIS A 1 81 ? 9.164 0.671 -14.201 1.00 88.81 81 HIS A O 1
ATOM 664 N N . ILE A 1 82 ? 9.179 -1.010 -12.714 1.00 92.25 82 ILE A N 1
ATOM 665 C CA . ILE A 1 82 ? 10.499 -1.525 -13.110 1.00 92.25 82 ILE A CA 1
ATOM 666 C C . ILE A 1 82 ? 10.476 -1.986 -14.570 1.00 92.25 82 ILE A C 1
ATOM 668 O O . ILE A 1 82 ? 11.345 -1.594 -15.353 1.00 92.25 82 ILE A O 1
ATOM 672 N N . ALA A 1 83 ? 9.473 -2.777 -14.959 1.00 91.25 83 ALA A N 1
ATOM 673 C CA . ALA A 1 83 ? 9.338 -3.269 -16.326 1.00 91.25 83 ALA A CA 1
ATOM 674 C C . ALA A 1 83 ? 9.182 -2.119 -17.335 1.00 91.25 83 ALA A C 1
ATOM 676 O O . ALA A 1 83 ? 9.800 -2.135 -18.402 1.00 91.25 83 ALA A O 1
ATOM 677 N N . TRP A 1 84 ? 8.400 -1.091 -16.995 1.00 90.75 84 TRP A N 1
ATOM 678 C CA . TRP A 1 84 ? 8.259 0.113 -17.812 1.00 90.75 84 TRP A CA 1
ATOM 679 C C . TRP A 1 84 ? 9.595 0.846 -17.973 1.00 90.75 84 TRP A C 1
ATOM 681 O O . TRP A 1 84 ? 9.998 1.150 -19.098 1.00 90.75 84 TRP A O 1
ATOM 691 N N . ARG A 1 85 ? 10.335 1.048 -16.876 1.00 90.25 85 ARG A N 1
ATOM 692 C CA . ARG A 1 85 ? 11.648 1.708 -16.901 1.00 90.25 85 ARG A CA 1
ATOM 693 C C . ARG A 1 85 ? 12.665 0.932 -17.740 1.00 90.25 85 ARG A C 1
ATOM 695 O O . ARG A 1 85 ? 13.402 1.537 -18.515 1.00 90.25 85 ARG A O 1
ATOM 702 N N . GLN A 1 86 ? 12.685 -0.396 -17.636 1.00 89.50 86 GLN A N 1
ATOM 703 C CA . GLN A 1 86 ? 13.552 -1.250 -18.454 1.00 89.50 86 GLN A CA 1
ATOM 704 C C . GLN A 1 86 ? 13.223 -1.134 -19.947 1.00 89.50 86 GLN A C 1
ATOM 706 O O . GLN A 1 86 ? 14.131 -0.974 -20.763 1.00 89.50 86 GLN A O 1
ATOM 711 N N . ARG A 1 87 ? 11.934 -1.149 -20.312 1.00 88.62 87 ARG A N 1
ATOM 712 C CA . ARG A 1 87 ? 11.496 -0.943 -21.704 1.00 88.62 87 ARG A CA 1
ATOM 713 C C . ARG A 1 87 ? 11.881 0.440 -22.218 1.00 88.62 87 ARG A C 1
ATOM 715 O O . ARG A 1 87 ? 12.352 0.554 -23.346 1.00 88.62 87 ARG A O 1
ATOM 722 N N . TYR A 1 88 ? 11.711 1.476 -21.399 1.00 88.25 88 TYR A N 1
ATOM 723 C CA . TYR A 1 88 ? 12.110 2.836 -21.748 1.00 88.25 88 TYR A CA 1
ATOM 724 C C . TYR A 1 88 ? 13.612 2.919 -22.044 1.00 88.25 88 TYR A C 1
ATOM 726 O O . TYR A 1 88 ? 13.993 3.372 -23.120 1.00 88.25 88 TYR A O 1
ATOM 734 N N . LEU A 1 89 ? 14.461 2.401 -21.149 1.00 87.44 89 LEU A N 1
ATOM 735 C CA . LEU A 1 89 ? 15.913 2.384 -21.348 1.00 87.44 89 LEU A CA 1
ATOM 736 C C . LEU A 1 89 ? 16.311 1.587 -22.595 1.00 87.44 89 LEU A C 1
ATOM 738 O O . LEU A 1 89 ? 17.087 2.079 -23.411 1.00 87.44 89 LEU A O 1
ATOM 742 N N . ALA A 1 90 ? 15.747 0.392 -22.792 1.00 84.44 90 ALA A N 1
ATOM 743 C CA . ALA A 1 90 ? 16.018 -0.424 -23.975 1.00 84.44 90 ALA A CA 1
ATOM 744 C C . ALA A 1 90 ? 15.654 0.309 -25.278 1.00 84.44 90 ALA A C 1
ATOM 746 O O . ALA A 1 90 ? 16.416 0.276 -26.245 1.00 84.44 90 ALA A O 1
ATOM 747 N N . ASN A 1 91 ? 14.521 1.015 -25.292 1.00 84.19 91 ASN A N 1
ATOM 748 C CA . ASN A 1 91 ? 14.110 1.817 -26.436 1.00 84.19 91 ASN A CA 1
ATOM 749 C C . ASN A 1 91 ? 15.062 2.995 -26.660 1.00 84.19 91 ASN A C 1
ATOM 751 O O . ASN A 1 91 ? 15.545 3.158 -27.774 1.00 84.19 91 ASN A O 1
ATOM 755 N N . VAL A 1 92 ? 15.400 3.772 -25.626 1.00 82.56 92 VAL A N 1
ATOM 756 C CA . VAL A 1 92 ? 16.359 4.885 -25.745 1.00 82.56 92 VAL A CA 1
ATOM 757 C C . VAL A 1 92 ? 17.702 4.398 -26.295 1.00 82.56 92 VAL A C 1
ATOM 759 O O . VAL A 1 92 ? 18.223 4.989 -27.238 1.00 82.56 92 VAL A O 1
ATOM 762 N N . HIS A 1 93 ? 18.230 3.279 -25.793 1.00 72.69 93 HIS A N 1
ATOM 763 C CA . HIS A 1 93 ? 19.467 2.693 -26.314 1.00 72.69 93 HIS A CA 1
ATOM 764 C C . HIS A 1 93 ? 19.344 2.229 -27.771 1.00 72.69 93 HIS A C 1
ATOM 766 O O . HIS A 1 93 ? 20.297 2.373 -28.534 1.00 72.69 93 HIS A O 1
ATOM 772 N N . ARG A 1 94 ? 18.181 1.716 -28.189 1.00 73.81 94 ARG A N 1
ATOM 773 C CA . ARG A 1 94 ? 17.922 1.346 -29.588 1.00 73.81 94 ARG A CA 1
ATOM 774 C C . ARG A 1 94 ? 17.929 2.560 -30.520 1.00 73.81 94 ARG A C 1
ATOM 776 O O . ARG A 1 94 ? 18.419 2.439 -31.637 1.00 73.81 94 ARG A O 1
ATOM 783 N N . TRP A 1 95 ? 17.407 3.702 -30.075 1.00 66.69 95 TRP A N 1
ATOM 784 C CA . TRP A 1 95 ? 17.388 4.946 -30.857 1.00 66.69 95 TRP A CA 1
ATOM 785 C C . TRP A 1 95 ? 18.730 5.686 -30.842 1.00 66.69 95 TRP A C 1
ATOM 787 O O . TRP A 1 95 ? 19.064 6.359 -31.811 1.00 66.69 95 TRP A O 1
ATOM 797 N N . ALA A 1 96 ? 19.509 5.546 -29.767 1.00 69.06 96 ALA A N 1
ATOM 798 C CA . ALA A 1 96 ? 20.831 6.156 -29.628 1.00 69.06 96 ALA A CA 1
ATOM 799 C C . ALA A 1 96 ? 21.964 5.318 -30.245 1.00 69.06 96 ALA A C 1
ATOM 801 O O . ALA A 1 96 ? 23.081 5.812 -30.392 1.00 69.06 96 ALA A O 1
ATOM 802 N N . ALA A 1 97 ? 21.709 4.053 -30.597 1.00 63.97 97 ALA A N 1
ATOM 803 C CA . ALA A 1 97 ? 22.689 3.234 -31.292 1.00 63.97 97 ALA A CA 1
ATOM 804 C C . ALA A 1 97 ? 22.933 3.829 -32.692 1.00 63.97 97 ALA A C 1
ATOM 806 O O . ALA A 1 97 ? 21.999 3.858 -33.499 1.00 63.97 97 ALA A O 1
ATOM 807 N N . PRO A 1 98 ? 24.160 4.286 -33.016 1.00 59.81 98 PRO A N 1
ATOM 808 C CA . PRO A 1 98 ? 24.464 4.723 -34.369 1.00 59.81 98 PRO A CA 1
ATOM 809 C C . PRO A 1 98 ? 24.149 3.566 -35.312 1.00 59.81 98 PRO A C 1
ATOM 811 O O . PRO A 1 98 ? 24.460 2.412 -34.994 1.00 59.81 98 PRO A O 1
ATOM 814 N N . ALA A 1 99 ? 23.504 3.867 -36.442 1.00 62.25 99 ALA A N 1
ATOM 815 C CA . ALA A 1 99 ? 23.231 2.887 -37.481 1.00 62.25 99 ALA A CA 1
ATOM 816 C C . ALA A 1 99 ? 24.540 2.153 -37.768 1.00 62.25 99 ALA A C 1
ATOM 818 O O . ALA A 1 99 ? 25.462 2.732 -38.344 1.00 62.25 99 ALA A O 1
ATOM 819 N N . ARG A 1 100 ? 24.660 0.903 -37.292 1.00 60.41 100 ARG A N 1
ATOM 820 C CA . ARG A 1 100 ? 25.833 0.087 -37.588 1.00 60.41 100 ARG A CA 1
ATOM 821 C C . ARG A 1 100 ? 25.931 0.098 -39.106 1.00 60.41 100 ARG A C 1
ATOM 823 O O . ARG A 1 100 ? 24.946 -0.305 -39.737 1.00 60.41 100 ARG A O 1
ATOM 830 N N . PRO A 1 101 ? 27.032 0.593 -39.700 1.00 57.06 101 PRO A N 1
ATOM 831 C CA . PRO A 1 101 ? 27.172 0.539 -41.140 1.00 57.06 101 PRO A CA 1
ATOM 832 C C . PRO A 1 101 ? 26.947 -0.920 -41.507 1.00 57.06 101 PRO A C 1
ATOM 834 O O . PRO A 1 101 ? 27.613 -1.799 -40.952 1.00 57.06 101 PRO A O 1
ATOM 837 N N . ARG A 1 102 ? 25.937 -1.188 -42.352 1.00 57.16 102 ARG A N 1
ATOM 838 C CA . ARG A 1 102 ? 25.797 -2.494 -42.997 1.00 57.16 102 ARG A CA 1
ATOM 839 C C . ARG A 1 102 ? 27.169 -2.733 -43.585 1.00 57.16 102 ARG A C 1
ATOM 841 O O . ARG A 1 102 ? 27.545 -2.042 -44.528 1.00 57.16 102 ARG A O 1
ATOM 848 N N . THR A 1 103 ? 27.943 -3.631 -42.982 1.00 58.19 103 THR A N 1
ATOM 849 C CA . THR A 1 103 ? 29.160 -4.114 -43.603 1.00 58.19 103 THR A CA 1
ATOM 850 C C . THR A 1 103 ? 28.685 -4.598 -44.952 1.00 58.19 103 THR A C 1
ATOM 852 O O . THR A 1 103 ? 27.856 -5.507 -45.032 1.00 58.19 103 THR A O 1
ATOM 855 N N . ALA A 1 104 ? 29.078 -3.869 -46.000 1.00 56.62 104 ALA A N 1
ATOM 856 C CA . ALA A 1 104 ? 28.826 -4.263 -47.364 1.00 56.62 104 ALA A CA 1
ATOM 857 C C . ALA A 1 104 ? 29.330 -5.697 -47.424 1.00 56.62 104 ALA A C 1
ATOM 859 O O . ALA A 1 104 ? 30.529 -5.949 -47.273 1.00 56.62 104 ALA A O 1
ATOM 860 N N . ARG A 1 105 ? 28.383 -6.639 -47.467 1.00 54.91 105 ARG A N 1
ATOM 861 C CA . ARG A 1 105 ? 28.649 -8.056 -47.623 1.00 54.91 105 ARG A CA 1
ATOM 862 C C . ARG A 1 105 ? 29.470 -8.094 -48.890 1.00 54.91 105 ARG A C 1
ATOM 864 O O . ARG A 1 105 ? 28.919 -7.837 -49.956 1.00 54.91 105 ARG A O 1
ATOM 871 N N . ARG A 1 106 ? 30.790 -8.252 -48.728 1.00 55.41 106 ARG A N 1
ATOM 872 C CA . ARG A 1 106 ? 31.746 -8.327 -49.824 1.00 55.41 106 ARG A CA 1
ATOM 873 C C . ARG A 1 106 ? 31.082 -9.200 -50.871 1.00 55.41 106 ARG A C 1
ATOM 875 O O . ARG A 1 106 ? 30.762 -10.353 -50.574 1.00 55.41 106 ARG A O 1
ATOM 882 N N . ALA A 1 107 ? 30.838 -8.618 -52.039 1.00 54.00 107 ALA A N 1
ATOM 883 C CA . ALA A 1 107 ? 30.702 -9.365 -53.266 1.00 54.00 107 ALA A CA 1
ATOM 884 C C . ALA A 1 107 ? 31.998 -10.173 -53.378 1.00 54.00 107 ALA A C 1
ATOM 886 O O . ALA A 1 107 ? 33.023 -9.694 -53.853 1.00 54.00 107 ALA A O 1
ATOM 887 N N . ARG A 1 108 ? 32.005 -11.358 -52.767 1.00 53.06 108 ARG A N 1
ATOM 888 C CA . ARG A 1 108 ? 32.981 -12.384 -53.071 1.00 53.06 108 ARG A CA 1
ATOM 889 C C . ARG A 1 108 ? 32.518 -12.855 -54.430 1.00 53.06 108 ARG A C 1
ATOM 891 O O . ARG A 1 108 ? 31.464 -13.478 -54.512 1.00 53.06 108 ARG A O 1
ATOM 898 N N . GLY A 1 109 ? 33.229 -12.394 -55.454 1.00 47.28 109 GLY A N 1
ATOM 899 C CA . GLY A 1 109 ? 32.995 -12.801 -56.823 1.00 47.28 109 GLY A CA 1
ATOM 900 C C . GLY A 1 109 ? 32.833 -14.310 -56.867 1.00 47.28 109 GLY A C 1
ATOM 901 O O . GLY A 1 109 ? 33.655 -15.037 -56.308 1.00 47.28 109 GLY A O 1
ATOM 902 N N . ASP A 1 110 ? 31.737 -14.740 -57.479 1.00 48.91 110 ASP A N 1
ATOM 903 C CA . ASP A 1 110 ? 31.672 -16.045 -58.108 1.00 48.91 110 ASP A CA 1
ATOM 904 C C . ASP A 1 110 ? 32.873 -16.138 -59.059 1.00 48.91 110 ASP A C 1
ATOM 906 O O . ASP A 1 110 ? 32.958 -15.335 -59.993 1.00 48.91 110 ASP A O 1
ATOM 910 N N . PRO A 1 111 ? 33.824 -17.062 -58.852 1.00 49.09 111 PRO A N 1
ATOM 911 C CA . PRO A 1 111 ? 34.616 -17.517 -59.971 1.00 49.09 111 PRO A CA 1
ATOM 912 C C . PRO A 1 111 ? 33.674 -18.360 -60.832 1.00 49.09 111 PRO A C 1
ATOM 914 O O . PRO A 1 111 ? 33.167 -19.385 -60.381 1.00 49.09 111 PRO A O 1
ATOM 917 N N . GLU A 1 112 ? 33.383 -17.839 -62.023 1.00 51.97 112 GLU A N 1
ATOM 918 C CA . GLU A 1 112 ? 32.858 -18.530 -63.203 1.00 51.97 112 GLU A CA 1
ATOM 919 C C . GLU A 1 112 ? 32.458 -19.992 -62.970 1.00 51.97 112 GLU A C 1
ATOM 921 O O . GLU A 1 112 ? 33.267 -20.917 -63.064 1.00 51.97 112 GLU A O 1
ATOM 926 N N . ARG A 1 113 ? 31.168 -20.214 -62.717 1.00 50.06 113 ARG A N 1
ATOM 927 C CA . ARG A 1 113 ? 30.573 -21.528 -62.933 1.00 50.06 113 ARG A CA 1
ATOM 928 C C . ARG A 1 113 ? 30.206 -21.603 -64.421 1.00 50.06 113 ARG A C 1
ATOM 930 O O . ARG A 1 113 ? 29.344 -20.830 -64.841 1.00 50.06 113 ARG A O 1
ATOM 937 N N . PRO A 1 114 ? 30.848 -22.462 -65.234 1.00 61.19 114 PRO A N 1
ATOM 938 C CA . PRO A 1 114 ? 30.470 -22.610 -66.634 1.00 61.19 114 PRO A CA 1
ATOM 939 C C . PRO A 1 114 ? 29.023 -23.124 -66.740 1.00 61.19 114 PRO A C 1
ATOM 941 O O . PRO A 1 114 ? 28.546 -23.810 -65.826 1.00 61.19 114 PRO A O 1
ATOM 944 N N . PRO A 1 115 ? 28.306 -22.780 -67.824 1.00 58.50 115 PRO A N 1
ATOM 945 C CA . PRO A 1 115 ? 26.908 -23.156 -67.991 1.00 58.50 115 PRO A CA 1
ATOM 946 C C . PRO A 1 115 ? 26.754 -24.686 -68.002 1.00 58.50 115 PRO A C 1
ATOM 948 O O . PRO A 1 115 ? 27.610 -25.382 -68.557 1.00 58.50 115 PRO A O 1
ATOM 951 N N . PRO A 1 116 ? 25.678 -25.237 -67.412 1.00 45.97 116 PRO A N 1
ATOM 952 C CA . PRO A 1 116 ? 25.422 -26.666 -67.477 1.00 45.97 116 PRO A CA 1
ATOM 953 C C . PRO A 1 116 ? 25.136 -27.072 -68.925 1.00 45.97 116 PRO A C 1
ATOM 955 O O . PRO A 1 116 ? 24.244 -26.529 -69.579 1.00 45.97 116 PRO A O 1
ATOM 958 N N . ALA A 1 117 ? 25.910 -28.042 -69.410 1.00 46.66 117 ALA A N 1
ATOM 959 C CA . ALA A 1 117 ? 25.677 -28.700 -70.681 1.00 46.66 117 ALA A CA 1
ATOM 960 C C . ALA A 1 117 ? 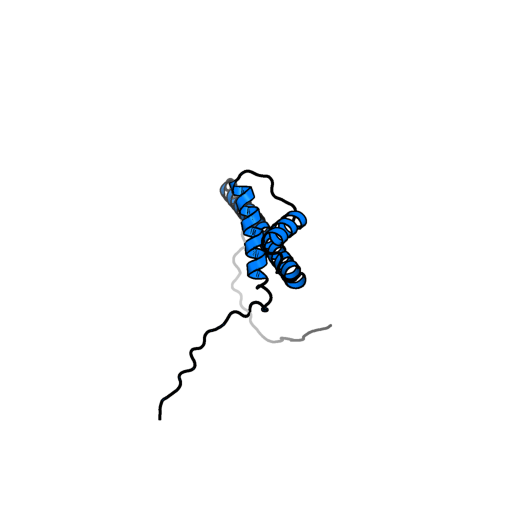24.271 -29.313 -70.695 1.00 46.66 117 ALA A C 1
ATOM 962 O O . ALA A 1 117 ? 23.896 -30.095 -69.820 1.00 46.66 117 ALA A O 1
ATOM 963 N N . THR A 1 118 ? 23.494 -28.943 -71.705 1.00 50.66 118 THR A N 1
ATOM 964 C CA . THR A 1 118 ? 22.232 -29.586 -72.049 1.00 50.66 118 THR A CA 1
ATOM 965 C C . THR A 1 118 ? 22.552 -30.992 -72.554 1.00 50.66 118 THR A C 1
ATOM 967 O O . THR A 1 118 ? 23.017 -31.164 -73.676 1.00 50.66 118 THR A O 1
ATOM 970 N N . GLY A 1 119 ? 22.361 -31.999 -71.708 1.00 44.06 119 GLY A N 1
ATOM 971 C CA . GLY A 1 119 ? 22.564 -33.402 -72.057 1.00 44.06 119 GLY A CA 1
ATOM 972 C C . GLY A 1 119 ? 21.613 -34.252 -71.237 1.00 44.06 119 GLY A C 1
ATOM 973 O O . GLY A 1 119 ? 21.839 -34.470 -70.052 1.00 44.06 119 GLY A O 1
ATOM 974 N N . GLY A 1 120 ? 20.502 -34.633 -71.863 1.00 49.09 120 GLY A N 1
ATOM 975 C CA . GLY A 1 120 ? 19.447 -35.419 -71.246 1.00 49.09 120 GLY A CA 1
ATOM 976 C C . GLY A 1 120 ? 19.898 -36.813 -70.823 1.00 49.09 120 GLY A C 1
ATOM 977 O O . GLY A 1 120 ? 20.739 -37.428 -71.472 1.00 49.09 120 GLY A O 1
ATOM 978 N N . ALA A 1 121 ? 19.279 -37.290 -69.748 1.00 43.53 121 ALA A N 1
ATOM 979 C CA . ALA A 1 121 ? 18.909 -38.682 -69.525 1.00 43.53 121 ALA A CA 1
ATOM 980 C C . ALA A 1 121 ? 18.064 -38.736 -68.240 1.00 43.53 121 ALA A C 1
ATOM 982 O O . ALA A 1 121 ? 18.587 -38.821 -67.133 1.00 43.53 121 ALA A O 1
ATOM 983 N N . GLU A 1 122 ? 16.743 -38.665 -68.398 1.00 52.03 122 GLU A N 1
ATOM 984 C CA . GLU A 1 122 ? 15.871 -39.560 -67.627 1.00 52.03 122 GLU A CA 1
ATOM 985 C C . GLU A 1 122 ? 16.265 -41.009 -67.999 1.00 52.03 122 GLU A C 1
ATOM 987 O O . GLU A 1 122 ? 16.661 -41.222 -69.152 1.00 52.03 122 GLU A O 1
ATOM 992 N N . PRO A 1 123 ? 16.205 -41.999 -67.083 1.00 54.16 123 PRO A N 1
ATOM 993 C CA . PRO A 1 123 ? 14.936 -42.298 -66.430 1.00 54.16 123 PRO A CA 1
ATOM 994 C C . PRO A 1 123 ? 14.990 -42.844 -64.989 1.00 54.16 123 PRO A C 1
ATOM 996 O O . PRO A 1 123 ? 15.981 -43.374 -64.498 1.00 54.16 123 PRO A O 1
ATOM 999 N N . ASP A 1 124 ? 13.808 -42.751 -64.389 1.00 44.88 124 ASP A N 1
ATOM 1000 C CA . ASP A 1 124 ? 13.140 -43.790 -63.612 1.00 44.88 124 ASP A CA 1
ATOM 1001 C C . ASP A 1 124 ? 13.579 -44.175 -62.184 1.00 44.88 124 ASP A C 1
ATOM 1003 O O . ASP A 1 124 ? 14.626 -44.756 -61.925 1.00 44.88 124 ASP A O 1
ATOM 1007 N N . THR A 1 125 ? 12.564 -44.055 -61.316 1.00 50.50 125 THR A N 1
ATOM 1008 C CA . THR A 1 125 ? 12.025 -45.158 -60.500 1.00 50.50 125 THR A CA 1
ATOM 1009 C C . THR A 1 125 ? 12.596 -45.385 -59.087 1.00 50.50 125 THR A C 1
ATOM 1011 O O . THR A 1 125 ? 13.669 -45.941 -58.886 1.00 50.50 125 THR A O 1
ATOM 1014 N N . THR A 1 126 ? 11.710 -45.134 -58.101 1.00 47.03 126 THR A N 1
ATOM 1015 C CA . THR A 1 126 ? 11.679 -45.640 -56.698 1.00 47.03 126 THR A CA 1
ATOM 1016 C C . THR A 1 126 ? 12.812 -45.193 -55.759 1.00 47.03 126 THR A C 1
ATOM 1018 O O . THR A 1 126 ? 13.947 -45.032 -56.155 1.00 47.03 126 THR A O 1
ATOM 1021 N N . ALA A 1 127 ? 12.637 -44.991 -54.454 1.00 51.81 127 ALA A N 1
ATOM 1022 C CA . ALA A 1 127 ? 11.562 -45.320 -53.535 1.00 51.81 127 ALA A CA 1
ATOM 1023 C C . ALA A 1 127 ? 11.606 -44.348 -52.345 1.00 51.81 127 ALA A C 1
ATOM 1025 O O . ALA A 1 127 ? 12.671 -43.993 -51.844 1.00 51.81 127 ALA A O 1
ATOM 1026 N N . ILE A 1 128 ? 10.426 -43.988 -51.852 1.00 58.84 128 ILE A N 1
ATOM 1027 C CA . ILE A 1 128 ? 10.228 -43.455 -50.506 1.00 58.84 128 ILE A CA 1
ATOM 1028 C C . ILE A 1 128 ? 10.305 -44.643 -49.537 1.00 58.84 128 ILE A C 1
ATOM 1030 O O . ILE A 1 128 ? 9.603 -45.632 -49.755 1.00 58.84 128 ILE A O 1
ATOM 1034 N N . PRO A 1 129 ? 11.049 -44.530 -48.427 1.00 59.44 129 PRO A N 1
ATOM 1035 C CA . PRO A 1 129 ? 10.591 -45.164 -47.205 1.00 59.44 129 PRO A CA 1
ATOM 1036 C C . PRO A 1 129 ? 10.395 -44.135 -46.095 1.00 59.44 129 PRO A C 1
ATOM 1038 O O . PRO A 1 129 ? 11.322 -43.582 -45.507 1.00 59.44 129 PRO A O 1
ATOM 1041 N N . THR A 1 130 ? 9.122 -43.948 -45.778 1.00 55.34 130 THR A N 1
ATOM 1042 C CA . THR A 1 130 ? 8.622 -43.619 -44.452 1.00 55.34 130 THR A CA 1
ATOM 1043 C C . THR A 1 130 ? 9.193 -44.607 -43.435 1.00 55.34 130 THR A C 1
ATOM 1045 O O . THR A 1 130 ? 9.027 -45.813 -43.608 1.00 55.34 130 THR A O 1
ATOM 1048 N N . ARG A 1 131 ? 9.747 -44.127 -42.318 1.00 49.53 131 ARG A N 1
ATOM 1049 C CA . ARG A 1 131 ? 9.447 -44.751 -41.022 1.00 49.53 131 ARG A CA 1
ATOM 1050 C C . ARG A 1 131 ? 9.633 -43.785 -39.843 1.00 49.53 131 ARG A C 1
ATOM 1052 O O . ARG A 1 131 ? 10.519 -42.935 -39.892 1.00 49.53 131 ARG A O 1
ATOM 1059 N N . PRO A 1 132 ? 8.776 -43.902 -38.812 1.00 56.09 132 PRO A N 1
ATOM 1060 C CA . PRO A 1 132 ? 8.682 -42.985 -37.689 1.00 56.09 132 PRO A CA 1
ATOM 1061 C C . PRO A 1 132 ? 9.468 -43.479 -36.464 1.00 56.09 132 PRO A C 1
ATOM 1063 O O . PRO A 1 132 ?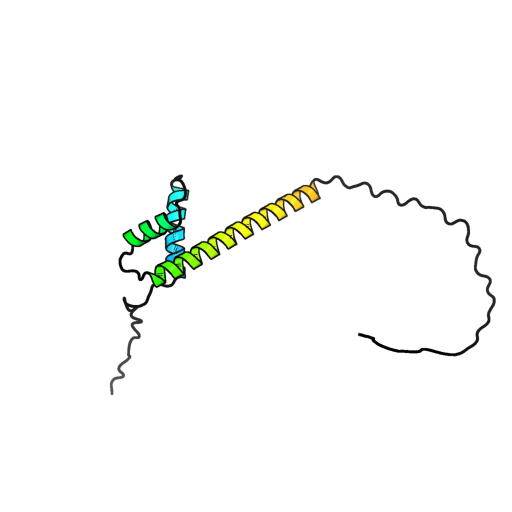 9.708 -44.674 -36.331 1.00 56.09 132 PRO A O 1
ATOM 1066 N N . GLY A 1 133 ? 9.776 -42.527 -35.576 1.00 50.19 133 GLY A N 1
ATOM 1067 C CA . GLY A 1 133 ? 9.819 -42.637 -34.111 1.00 50.19 133 GLY A CA 1
ATOM 1068 C C . GLY A 1 133 ? 10.608 -43.773 -33.466 1.00 50.19 133 GLY A C 1
ATOM 1069 O O . GLY A 1 133 ? 10.214 -44.926 -33.577 1.00 50.19 133 GLY A O 1
ATOM 1070 N N . ILE A 1 134 ? 11.595 -43.431 -32.634 1.00 48.88 134 ILE A N 1
ATOM 1071 C CA . ILE A 1 134 ? 11.949 -44.250 -31.470 1.00 48.88 134 ILE A CA 1
ATOM 1072 C C . ILE A 1 134 ? 12.170 -43.328 -30.256 1.00 48.88 134 ILE A C 1
ATOM 1074 O O . ILE A 1 134 ? 12.792 -42.272 -30.375 1.00 48.88 134 ILE A O 1
ATOM 1078 N N . PHE A 1 135 ? 11.542 -43.749 -29.156 1.00 53.31 135 PHE A N 1
ATOM 1079 C CA . PHE A 1 135 ? 11.696 -43.335 -27.761 1.00 53.31 135 PHE A CA 1
ATOM 1080 C C . PHE A 1 135 ? 13.139 -43.469 -27.260 1.00 53.31 135 PHE A C 1
ATOM 1082 O O . PHE A 1 135 ? 13.814 -44.431 -27.684 1.00 53.31 135 PHE A O 1
#

Sequence (135 aa):
MKAVNPSPSAGYRFDDPPDPKRVAYDLWCIQEDRRMAGRPLQSTEMLVREL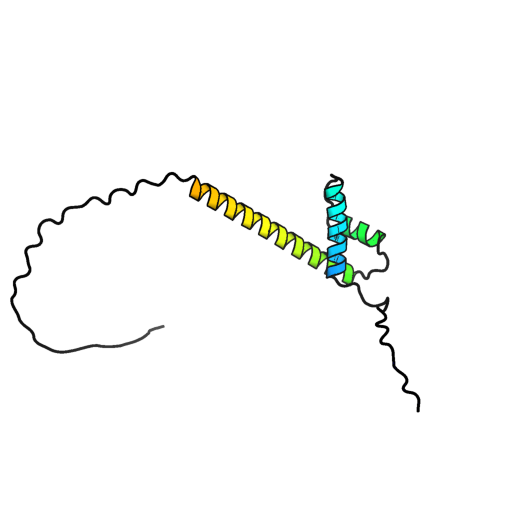RERQPQWPEDAIHRGVAHFLAWMLADHAAHIAWRQRYLANVHRWAAPARPRTARRARGDPERPPPATGGAEPDTTAIPTRPGIF

pLDDT: mean 76.11, std 19.55, range [43.53, 97.06]

Foldseek 3Di:
DDDDDPDPPVPPPPPDADALCVLLVQLVVVQVVCVVVVHDGDDLVVSLVVVCVVCVPHDPVSNVSNSVVNVVVVVVVVVVVVVVVVVVVVVVCVVPPPPPPPPPPPPPDDPDDDDDDPDDDDDDDDDDDDDDDDD

Radius of gyration: 36.2 Å; chains: 1; bounding box: 91×61×88 Å

Secondary structure (DSSP, 8-state):
-------------TTSPPPHHHHHHHHHHHHHHHHHTTPPPPPHHHHHHHHHHH-TTS-HHHHHHHHHHHHHHHHHHHHHHHHHHHHHHHHHHHHHS----------------PPPP------------------